Protein AF-A0A950JRF0-F1 (afdb_monomer_lite)

Sequence (140 aa):
MRRLCWAILMAATTWVGAAMSENDEFKQAINYVFSGNTEGRTPQLLSSILDENNCIISVETPGNSWVYYLKEIKPNSVVIDEHNRKISFEGDNTIVEHTFEGLPKVEKDNKNSITIRGDIERTKDALKLIFTKYCLPTSG

Foldseek 3Di:
DDDDDDDPPDPPPDPDDDPDDPVLLLQQLQLCLAPVGSVQDDLAKHKDQPDQQQRWIWMDGVFWIFIARLLQWDLVQWDQDPPQQKTFTDGPQRFTQTDGVPDPDRDGDNPRMHGNPHDPVSNVVSSCCCCVPGNPHDDD

Radius of gyration: 18.24 Å; chains: 1; bounding box: 48×66×36 Å

Secondary structure (DSSP, 8-state):
--------------S--S---HHHHHHHHHHHHHHSSTT-EETTEEEEEEETTTTEEEEEETTEEEEEEGGGB-GGG-EEETTTTEEE--BTT-EEEE--TT----EEEE--EEE--S-HHHHHHHHHHIIIIIS-----

Structure (mmCIF, N/CA/C/O backbone):
data_AF-A0A950JRF0-F1
#
_entry.id   AF-A0A950JRF0-F1
#
loop_
_atom_site.group_PDB
_atom_site.id
_atom_site.type_symbol
_atom_site.label_atom_id
_atom_site.label_alt_id
_atom_site.label_comp_id
_atom_site.label_asym_id
_atom_site.label_entity_id
_atom_site.label_seq_id
_atom_site.pdbx_PDB_ins_code
_atom_site.Cartn_x
_atom_site.Cartn_y
_atom_site.Cartn_z
_atom_site.occupancy
_atom_site.B_iso_or_equiv
_atom_site.auth_seq_id
_atom_site.auth_comp_id
_atom_site.auth_asym_id
_atom_site.auth_atom_id
_atom_site.pdbx_PDB_model_num
ATOM 1 N N . MET A 1 1 ? 32.300 47.159 -2.172 1.00 41.56 1 MET A N 1
ATOM 2 C CA . MET A 1 1 ? 32.204 45.920 -2.976 1.00 41.56 1 MET A CA 1
ATOM 3 C C . MET A 1 1 ? 31.303 44.942 -2.231 1.00 41.56 1 MET A C 1
ATOM 5 O O . MET A 1 1 ? 31.567 44.659 -1.070 1.00 41.56 1 MET A O 1
ATOM 9 N N . ARG A 1 2 ? 30.162 44.582 -2.833 1.00 39.69 2 ARG A N 1
ATOM 10 C CA . ARG A 1 2 ? 29.032 43.871 -2.205 1.00 39.69 2 ARG A CA 1
ATOM 11 C C . ARG A 1 2 ? 29.325 42.369 -2.080 1.00 39.69 2 ARG A C 1
ATOM 13 O O . ARG A 1 2 ? 29.715 41.751 -3.063 1.00 39.69 2 ARG A O 1
ATOM 20 N N . ARG A 1 3 ? 29.116 41.800 -0.888 1.00 40.94 3 ARG A N 1
ATOM 21 C CA . ARG A 1 3 ? 29.143 40.350 -0.636 1.00 40.94 3 ARG A CA 1
ATOM 22 C C . ARG A 1 3 ? 27.810 39.745 -1.093 1.00 40.94 3 ARG A C 1
ATOM 24 O O . ARG A 1 3 ? 26.766 40.166 -0.606 1.00 40.94 3 ARG A O 1
ATOM 31 N N . LEU A 1 4 ? 27.845 38.794 -2.026 1.00 44.84 4 LEU A N 1
ATOM 32 C CA . LEU A 1 4 ? 26.691 37.962 -2.378 1.00 44.84 4 LEU A CA 1
ATOM 33 C C . LEU A 1 4 ? 26.622 36.796 -1.379 1.00 44.84 4 LEU A C 1
ATOM 35 O O . LEU A 1 4 ? 27.469 35.908 -1.413 1.00 44.84 4 LEU A O 1
ATOM 39 N N . CYS A 1 5 ? 25.626 36.800 -0.494 1.00 38.41 5 CYS A N 1
ATOM 40 C CA . CYS A 1 5 ? 25.212 35.594 0.220 1.00 38.41 5 CYS A CA 1
ATOM 41 C C . CYS A 1 5 ? 24.284 34.800 -0.702 1.00 38.41 5 CYS A C 1
ATOM 43 O O . CYS A 1 5 ? 23.172 35.239 -0.989 1.00 38.41 5 CYS A O 1
ATOM 45 N N . TRP A 1 6 ? 24.734 33.639 -1.171 1.00 41.06 6 TRP A N 1
ATOM 46 C CA . TRP A 1 6 ? 23.847 32.630 -1.742 1.00 41.06 6 TRP A CA 1
ATOM 47 C C . TRP A 1 6 ? 23.122 31.923 -0.599 1.00 41.06 6 TRP A C 1
ATOM 49 O O . TRP A 1 6 ? 23.695 31.079 0.083 1.00 41.06 6 TRP A O 1
ATOM 59 N N . ALA A 1 7 ? 21.861 32.284 -0.376 1.00 46.28 7 ALA A N 1
ATOM 60 C CA . ALA A 1 7 ? 20.946 31.451 0.386 1.00 46.28 7 ALA A CA 1
ATOM 61 C C . ALA A 1 7 ? 20.322 30.447 -0.589 1.00 46.28 7 ALA A C 1
ATOM 63 O O . ALA A 1 7 ? 19.468 30.804 -1.399 1.00 46.28 7 ALA A O 1
ATOM 64 N N . ILE A 1 8 ? 20.784 29.198 -0.542 1.00 54.62 8 ILE A N 1
ATOM 65 C CA . ILE A 1 8 ? 20.101 28.081 -1.193 1.00 54.62 8 ILE A CA 1
ATOM 66 C C . ILE A 1 8 ? 18.860 27.805 -0.345 1.00 54.62 8 ILE A C 1
ATOM 68 O O . ILE A 1 8 ? 18.946 27.226 0.737 1.00 54.62 8 ILE A O 1
ATOM 72 N N . LEU A 1 9 ? 17.708 28.283 -0.812 1.00 46.25 9 LEU A N 1
ATOM 73 C CA . LEU A 1 9 ? 16.411 27.878 -0.289 1.00 46.25 9 LEU A CA 1
ATOM 74 C C . LEU A 1 9 ? 16.243 26.385 -0.579 1.00 46.25 9 LEU A C 1
ATOM 76 O O . LEU A 1 9 ? 15.994 25.982 -1.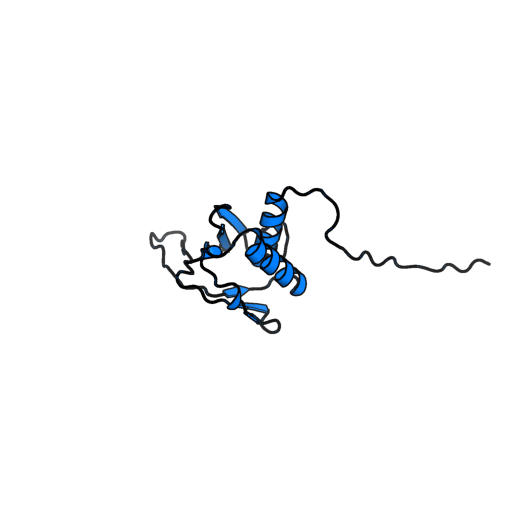714 1.00 46.25 9 LEU A O 1
ATOM 80 N N . MET A 1 10 ? 16.412 25.563 0.455 1.00 53.94 10 MET A N 1
ATOM 81 C CA . MET A 1 10 ? 15.954 24.181 0.438 1.00 53.94 10 MET A CA 1
ATOM 82 C C . MET A 1 10 ? 14.432 24.204 0.300 1.00 53.94 10 MET A C 1
ATOM 84 O O . MET A 1 10 ? 13.721 24.560 1.240 1.00 53.94 10 MET A O 1
ATOM 88 N N . ALA A 1 11 ? 13.930 23.849 -0.879 1.00 48.41 11 ALA A N 1
ATOM 89 C CA . ALA A 1 11 ? 12.521 23.551 -1.063 1.00 48.41 11 ALA A CA 1
ATOM 90 C C . ALA A 1 11 ? 12.226 22.219 -0.361 1.00 48.41 11 ALA A C 1
ATOM 92 O O . ALA A 1 11 ? 12.329 21.147 -0.955 1.00 48.41 11 ALA A O 1
ATOM 93 N N . ALA A 1 12 ? 11.888 22.287 0.927 1.00 45.50 12 ALA A N 1
ATOM 94 C CA . ALA A 1 12 ? 11.201 21.197 1.596 1.00 45.50 12 ALA A CA 1
ATOM 95 C C . ALA A 1 12 ? 9.868 21.003 0.866 1.00 45.50 12 ALA A C 1
ATOM 97 O O . ALA A 1 12 ? 8.988 21.860 0.926 1.00 45.50 12 ALA A O 1
ATOM 98 N N . THR A 1 13 ? 9.743 19.913 0.114 1.00 53.44 13 THR A N 1
ATOM 99 C CA . THR A 1 13 ? 8.485 19.536 -0.531 1.00 53.44 13 THR A CA 1
ATOM 100 C C . THR A 1 13 ? 7.554 18.996 0.552 1.00 53.44 13 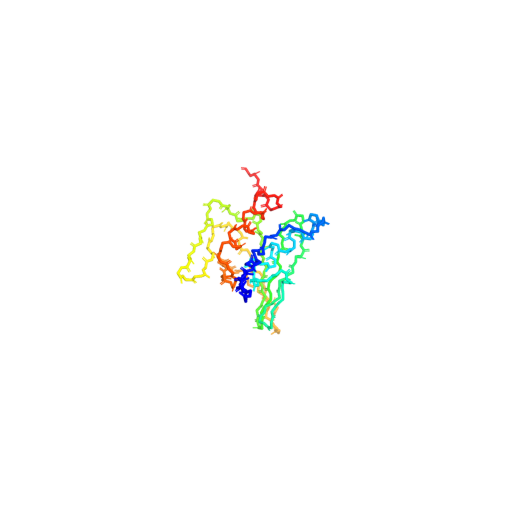THR A C 1
ATOM 102 O O . THR A 1 13 ? 7.434 17.788 0.747 1.00 53.44 13 THR A O 1
ATOM 105 N N . THR A 1 14 ? 6.961 19.900 1.326 1.00 47.69 14 THR A N 1
ATOM 106 C CA . THR A 1 14 ? 5.833 19.591 2.196 1.00 47.69 14 THR A CA 1
ATOM 107 C C . THR A 1 14 ? 4.596 19.459 1.313 1.00 47.69 14 THR A C 1
ATOM 109 O O . THR A 1 14 ? 4.316 20.321 0.480 1.00 47.69 14 THR A O 1
ATOM 112 N N . TRP A 1 15 ? 3.864 18.355 1.460 1.00 54.06 15 TRP A N 1
ATOM 113 C CA . TRP A 1 15 ? 2.533 18.176 0.881 1.00 54.06 15 TRP A CA 1
ATOM 114 C C . TRP A 1 15 ? 1.563 19.188 1.498 1.00 54.06 15 TRP A C 1
ATOM 116 O O . TRP A 1 15 ? 0.812 18.864 2.407 1.00 54.06 15 TRP A O 1
ATOM 126 N N . VAL A 1 16 ? 1.592 20.439 1.052 1.00 56.75 16 VAL A N 1
ATOM 127 C CA . VAL A 1 16 ? 0.541 21.411 1.360 1.00 56.75 16 VAL A CA 1
ATOM 128 C C . VAL A 1 16 ? 0.405 22.334 0.156 1.00 56.75 16 VAL A C 1
ATOM 130 O O . VAL A 1 16 ? 1.230 23.225 -0.031 1.00 56.75 16 VAL A O 1
ATOM 133 N N . GLY A 1 17 ? -0.610 22.126 -0.689 1.00 42.28 17 GLY A N 1
ATOM 134 C CA . GLY A 1 17 ? -0.800 23.052 -1.809 1.00 42.28 17 GLY A CA 1
ATOM 135 C C . GLY A 1 17 ? -1.784 22.706 -2.920 1.00 42.28 17 GLY A C 1
ATOM 136 O O . GLY A 1 17 ? -1.541 23.107 -4.049 1.00 42.28 17 GLY A O 1
ATOM 137 N N . ALA A 1 18 ? -2.884 22.016 -2.635 1.00 41.97 18 ALA A N 1
ATOM 138 C CA . ALA A 1 18 ? -4.152 22.179 -3.347 1.00 41.97 18 ALA A CA 1
ATOM 139 C C . ALA A 1 18 ? -5.243 21.620 -2.431 1.00 41.97 18 ALA A C 1
ATOM 141 O O . ALA A 1 18 ? -4.984 20.653 -1.716 1.00 41.97 18 ALA A O 1
ATOM 142 N N . ALA A 1 19 ? -6.436 22.216 -2.417 1.00 43.03 19 ALA A N 1
ATOM 143 C CA . ALA A 1 19 ? -7.610 21.558 -1.851 1.00 43.03 19 ALA A CA 1
ATOM 144 C C . ALA A 1 19 ? -7.887 20.321 -2.716 1.00 43.03 19 ALA A C 1
ATOM 146 O O . ALA A 1 19 ? -8.586 20.397 -3.723 1.00 43.03 19 ALA A O 1
ATOM 147 N N . MET A 1 20 ? -7.206 19.225 -2.398 1.00 54.34 20 MET A N 1
ATOM 148 C CA . MET A 1 20 ? -7.367 17.954 -3.079 1.00 54.34 20 MET A CA 1
ATOM 149 C C . MET A 1 20 ? -8.704 17.388 -2.627 1.00 54.34 20 MET A C 1
ATOM 151 O O . MET A 1 20 ? -9.040 17.467 -1.442 1.00 54.34 20 MET A O 1
ATOM 155 N N . SER A 1 21 ? -9.481 16.854 -3.566 1.00 62.78 21 SER A N 1
ATOM 156 C CA . SER A 1 21 ? -10.629 16.037 -3.187 1.00 62.78 21 SER A CA 1
ATOM 157 C C . SER A 1 21 ? -10.134 14.917 -2.267 1.00 62.78 21 SER A C 1
ATOM 159 O O . SER A 1 21 ? -9.029 14.412 -2.463 1.00 62.78 21 SER A O 1
ATOM 161 N N . GLU A 1 22 ? -10.919 14.504 -1.271 1.00 61.16 22 GLU A N 1
ATOM 162 C CA . GLU A 1 22 ? -10.540 13.372 -0.408 1.00 61.16 22 GLU A CA 1
ATOM 163 C C . GLU A 1 22 ? -10.220 12.113 -1.235 1.00 61.16 22 GLU A C 1
ATOM 165 O O . GLU A 1 22 ? -9.279 11.384 -0.925 1.00 61.16 22 GLU A O 1
ATOM 170 N N . ASN A 1 23 ? -10.914 11.932 -2.363 1.00 64.62 23 ASN A N 1
ATOM 171 C CA . ASN A 1 23 ? -10.638 10.866 -3.329 1.00 64.62 23 ASN A CA 1
ATOM 172 C C . ASN A 1 23 ? -9.237 11.001 -3.971 1.00 64.62 23 ASN A C 1
ATOM 174 O O . ASN A 1 23 ? -8.514 10.019 -4.150 1.00 64.62 23 ASN A O 1
ATOM 178 N N . ASP A 1 24 ? -8.787 12.227 -4.251 1.00 83.31 24 ASP A N 1
ATOM 179 C CA . ASP A 1 24 ? -7.450 12.459 -4.809 1.00 83.31 24 ASP A CA 1
ATOM 180 C C . ASP A 1 24 ? -6.349 12.126 -3.793 1.00 83.31 24 ASP A C 1
ATOM 182 O O . ASP A 1 24 ? -5.296 11.612 -4.170 1.00 83.31 24 ASP A O 1
ATOM 186 N N . GLU A 1 25 ? -6.587 12.385 -2.505 1.00 90.06 25 GLU A N 1
ATOM 187 C CA . GLU A 1 25 ? -5.647 12.073 -1.424 1.00 90.06 25 GLU A CA 1
ATOM 188 C C . GLU A 1 25 ? -5.530 10.554 -1.209 1.00 90.06 25 GLU A C 1
ATOM 190 O O . GLU A 1 25 ? -4.419 10.016 -1.154 1.00 90.06 25 GLU A O 1
ATOM 195 N N . PHE A 1 26 ? -6.665 9.844 -1.166 1.00 90.25 26 PHE A N 1
ATOM 196 C CA . PHE A 1 26 ? -6.693 8.383 -1.069 1.00 90.25 26 PHE A CA 1
ATOM 197 C C . PHE A 1 26 ? -5.961 7.726 -2.240 1.00 90.25 26 PHE A C 1
ATOM 199 O O . PHE A 1 26 ? -5.064 6.900 -2.045 1.00 90.25 26 PHE A O 1
ATOM 206 N N . LYS A 1 27 ? -6.287 8.144 -3.467 1.00 91.75 27 LYS A N 1
ATOM 207 C CA . LYS A 1 27 ? -5.664 7.621 -4.682 1.00 91.75 27 LYS A CA 1
ATOM 208 C C . LYS A 1 27 ? -4.157 7.828 -4.692 1.00 91.75 27 LYS A C 1
ATOM 210 O O . LYS A 1 27 ? -3.420 6.906 -5.036 1.00 91.75 27 LYS A O 1
ATOM 215 N N . GLN A 1 28 ? -3.681 9.000 -4.278 1.00 92.06 28 GLN A N 1
ATOM 216 C CA . GLN A 1 28 ? -2.247 9.264 -4.182 1.00 92.06 28 GLN A CA 1
ATOM 217 C C . GLN A 1 28 ? -1.557 8.394 -3.137 1.00 92.06 28 GLN A C 1
ATOM 219 O O . GLN A 1 28 ? -0.469 7.893 -3.413 1.00 92.06 28 GLN A O 1
ATOM 224 N N . ALA A 1 29 ? -2.176 8.187 -1.973 1.00 93.44 29 ALA A N 1
ATOM 225 C CA . ALA A 1 29 ? -1.618 7.338 -0.928 1.00 93.44 29 ALA A CA 1
ATOM 226 C C . ALA A 1 29 ? -1.484 5.883 -1.401 1.00 93.44 29 ALA A C 1
ATOM 228 O O . ALA A 1 29 ? -0.412 5.291 -1.277 1.00 93.44 29 ALA A O 1
ATOM 229 N N . ILE A 1 30 ? -2.540 5.336 -2.013 1.00 93.06 30 ILE A N 1
ATOM 230 C CA . ILE A 1 30 ? -2.538 3.984 -2.587 1.00 93.06 30 ILE A CA 1
ATOM 231 C C . ILE A 1 30 ? -1.450 3.856 -3.646 1.00 93.06 30 ILE A C 1
ATOM 233 O O . ILE A 1 30 ? -0.586 2.982 -3.555 1.00 93.06 30 ILE A O 1
ATOM 237 N N . ASN A 1 31 ? -1.457 4.764 -4.618 1.00 92.81 31 ASN A N 1
ATOM 238 C CA . ASN A 1 31 ? -0.467 4.791 -5.680 1.00 92.81 31 ASN A CA 1
ATOM 239 C C . ASN A 1 31 ? 0.953 4.812 -5.109 1.00 92.81 31 ASN A C 1
ATOM 241 O O . ASN A 1 31 ? 1.783 3.992 -5.496 1.00 92.81 31 ASN A O 1
ATOM 245 N N . TYR A 1 32 ? 1.210 5.669 -4.121 1.00 93.19 32 TYR A N 1
ATOM 246 C CA . TYR A 1 32 ? 2.531 5.803 -3.527 1.00 93.19 32 TYR A CA 1
ATOM 247 C C . TYR A 1 32 ? 3.000 4.521 -2.828 1.00 93.19 32 TYR A C 1
ATOM 249 O O . TYR A 1 32 ? 4.151 4.123 -3.012 1.00 93.19 32 TYR A O 1
ATOM 257 N N . VAL A 1 33 ? 2.122 3.835 -2.085 1.00 93.25 33 VAL A N 1
ATOM 258 C CA . VAL A 1 33 ? 2.453 2.562 -1.416 1.00 93.25 33 VAL A CA 1
ATOM 259 C C . VAL A 1 33 ? 2.888 1.492 -2.421 1.00 93.25 33 VAL A C 1
ATOM 261 O O . VAL A 1 33 ? 3.864 0.780 -2.176 1.00 93.25 33 VAL A O 1
ATOM 264 N N . PHE A 1 34 ? 2.207 1.382 -3.565 1.00 90.31 34 PHE A N 1
ATOM 265 C CA . PHE A 1 34 ? 2.483 0.322 -4.539 1.00 90.31 34 PHE A CA 1
ATOM 266 C C . PHE A 1 34 ? 3.579 0.678 -5.550 1.00 90.31 34 PHE A C 1
ATOM 268 O O . PHE A 1 34 ? 4.421 -0.168 -5.872 1.00 90.31 34 PHE A O 1
ATOM 275 N N . SER A 1 35 ? 3.595 1.911 -6.057 1.00 89.75 35 SER A N 1
ATOM 276 C CA . SER A 1 35 ? 4.483 2.340 -7.143 1.00 89.75 35 SER A CA 1
ATOM 277 C C . SER A 1 35 ? 5.677 3.174 -6.669 1.00 89.75 35 SER A C 1
ATOM 279 O O . SER A 1 35 ? 6.675 3.266 -7.384 1.00 89.75 35 SER A O 1
ATOM 281 N N . GLY A 1 36 ? 5.608 3.764 -5.471 1.00 89.56 36 GLY A N 1
ATOM 282 C CA . GLY A 1 36 ? 6.565 4.766 -4.998 1.00 89.56 36 GLY A CA 1
ATOM 283 C C . GLY A 1 36 ? 6.363 6.162 -5.598 1.00 89.56 36 GLY A C 1
ATOM 284 O O . GLY A 1 36 ? 7.213 7.029 -5.405 1.00 89.56 36 GLY A O 1
ATOM 285 N N . ASN A 1 37 ? 5.273 6.387 -6.339 1.00 88.75 37 ASN A N 1
ATOM 286 C CA . ASN A 1 37 ? 4.902 7.677 -6.914 1.00 88.75 37 ASN A CA 1
ATOM 287 C C . ASN A 1 37 ? 3.390 7.922 -6.795 1.00 88.75 37 ASN A C 1
ATOM 289 O O . ASN A 1 37 ? 2.602 6.999 -6.633 1.00 88.75 37 ASN A O 1
ATOM 293 N N . THR A 1 38 ? 2.967 9.178 -6.890 1.00 85.94 38 THR A N 1
ATOM 294 C CA . THR A 1 38 ? 1.552 9.556 -6.747 1.00 85.94 38 THR A CA 1
ATOM 295 C C . THR A 1 38 ? 0.704 9.235 -7.983 1.00 85.94 38 THR A C 1
ATOM 297 O O . THR A 1 38 ? -0.522 9.188 -7.891 1.00 85.94 38 THR A O 1
ATOM 300 N N . GLU A 1 39 ? 1.331 8.974 -9.132 1.00 82.38 39 GLU A N 1
ATOM 301 C CA . GLU A 1 39 ? 0.653 8.668 -10.400 1.00 82.38 39 GLU A CA 1
ATOM 302 C C . GLU A 1 39 ? 0.118 7.229 -10.460 1.00 82.38 39 GLU A C 1
ATOM 304 O O . GLU A 1 39 ? -0.807 6.948 -11.219 1.00 82.38 39 GLU A O 1
ATOM 309 N N . GLY A 1 40 ? 0.682 6.314 -9.662 1.00 77.19 40 GLY A N 1
ATOM 310 C CA . GLY A 1 40 ? 0.268 4.905 -9.612 1.00 77.19 40 GLY A CA 1
ATOM 311 C C . GLY A 1 40 ? 0.752 4.076 -10.793 1.00 77.19 40 GLY A C 1
ATOM 312 O O . GLY A 1 40 ? 0.344 2.931 -10.966 1.00 77.19 40 GLY A O 1
ATOM 313 N N . ARG A 1 41 ? 1.629 4.640 -11.626 1.00 81.00 41 ARG A N 1
ATOM 314 C CA . ARG A 1 41 ? 2.157 3.970 -12.810 1.00 81.00 41 ARG A CA 1
ATOM 315 C C . ARG A 1 41 ? 3.666 4.111 -12.887 1.00 81.00 41 ARG A C 1
ATOM 317 O O . ARG A 1 41 ? 4.241 5.171 -12.668 1.00 81.00 41 ARG A O 1
ATOM 324 N N . THR A 1 42 ? 4.306 3.010 -13.238 1.00 79.94 42 THR A N 1
ATOM 325 C CA . THR A 1 42 ? 5.702 2.924 -13.662 1.00 79.94 42 THR A CA 1
ATOM 326 C C . THR A 1 42 ? 5.764 2.023 -14.898 1.00 79.94 42 THR A C 1
ATOM 328 O O . THR A 1 42 ? 4.806 1.297 -15.170 1.00 79.94 42 THR A O 1
ATOM 331 N N . PRO A 1 43 ? 6.880 1.990 -15.644 1.00 78.56 43 PRO A N 1
ATOM 332 C CA . PRO A 1 43 ? 7.043 1.032 -16.740 1.00 78.56 43 PRO A CA 1
ATOM 333 C C . PRO A 1 43 ? 6.885 -0.437 -16.319 1.00 78.56 43 PRO A C 1
ATOM 335 O O . PRO A 1 43 ? 6.635 -1.289 -17.162 1.00 78.56 43 PRO A O 1
ATOM 338 N N . GLN A 1 44 ? 7.053 -0.735 -15.028 1.00 80.94 44 GLN A N 1
ATOM 339 C CA . GLN A 1 44 ? 7.060 -2.094 -14.493 1.00 80.94 44 GLN A CA 1
ATOM 340 C C . GLN A 1 44 ? 5.824 -2.415 -13.650 1.00 80.94 44 GLN A C 1
ATOM 342 O O . GLN A 1 44 ? 5.679 -3.559 -13.240 1.00 80.94 44 GLN A O 1
ATOM 347 N N . LEU A 1 45 ? 4.974 -1.429 -13.345 1.00 87.94 45 LEU A N 1
ATOM 348 C CA . LEU A 1 45 ? 3.853 -1.604 -12.428 1.00 87.94 45 LEU A CA 1
ATOM 349 C C . LEU A 1 45 ? 2.736 -0.596 -12.689 1.00 87.94 45 LEU A C 1
ATOM 351 O O . LEU A 1 45 ? 3.010 0.597 -12.826 1.00 87.94 45 LEU A O 1
ATOM 355 N N . LEU A 1 46 ? 1.494 -1.063 -12.663 1.00 87.12 46 LEU A N 1
ATOM 356 C CA . LEU A 1 46 ? 0.287 -0.243 -12.667 1.00 87.12 46 LEU A CA 1
ATOM 357 C C . LEU A 1 46 ? -0.560 -0.592 -11.442 1.00 87.12 46 LEU A C 1
ATOM 359 O O . LEU A 1 46 ? -0.901 -1.751 -11.257 1.00 87.12 46 LEU A O 1
ATOM 363 N N . SER A 1 47 ? -0.908 0.389 -10.616 1.00 87.88 47 SER A N 1
ATOM 364 C CA . SER A 1 47 ? -1.895 0.233 -9.546 1.00 87.88 47 SER A CA 1
ATOM 365 C C . SER A 1 47 ? -3.206 0.908 -9.928 1.00 87.88 47 SER A C 1
ATOM 367 O O . SER A 1 47 ? -3.216 1.969 -10.552 1.00 87.88 47 SER A O 1
ATOM 369 N N . SER A 1 48 ? -4.332 0.312 -9.558 1.00 88.44 48 SER A N 1
ATOM 370 C CA . SER A 1 48 ? -5.665 0.845 -9.832 1.00 88.44 48 SER A CA 1
ATOM 371 C C . SER A 1 48 ? -6.621 0.484 -8.706 1.00 88.44 48 SER A C 1
ATOM 373 O O . SER A 1 48 ? -6.654 -0.655 -8.254 1.00 88.44 48 SER A O 1
ATOM 375 N N . ILE A 1 49 ? -7.413 1.450 -8.251 1.00 89.31 49 ILE A N 1
ATOM 376 C CA . ILE A 1 49 ? -8.482 1.199 -7.283 1.00 89.31 49 ILE A CA 1
ATOM 377 C C . ILE A 1 49 ? -9.650 0.570 -8.050 1.00 89.31 49 ILE A C 1
ATOM 379 O O . ILE A 1 49 ? -10.196 1.203 -8.951 1.00 89.31 49 ILE A O 1
ATOM 383 N N . LEU A 1 50 ? -10.002 -0.672 -7.715 1.00 87.25 50 LEU A N 1
ATO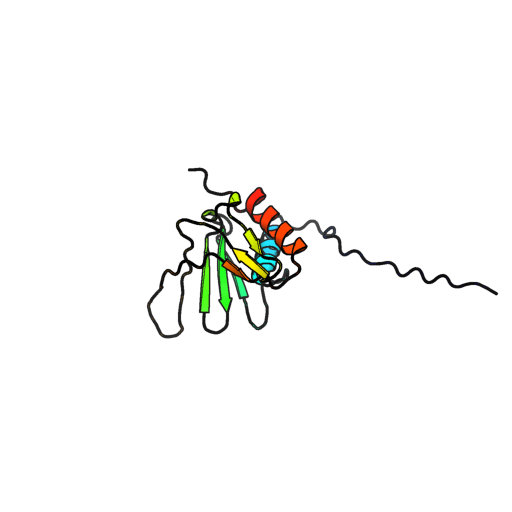M 384 C CA . LEU A 1 50 ? -11.156 -1.376 -8.282 1.00 87.25 50 LEU A CA 1
ATOM 385 C C . LEU A 1 50 ? -12.448 -1.001 -7.550 1.00 87.25 50 LEU A C 1
ATOM 387 O O . LEU A 1 50 ? -13.485 -0.824 -8.181 1.00 87.25 50 LEU A O 1
ATOM 391 N N . ASP A 1 51 ? -12.370 -0.864 -6.225 1.00 87.12 51 ASP A N 1
ATOM 392 C CA . ASP A 1 51 ? -13.480 -0.437 -5.374 1.00 87.12 51 ASP A CA 1
ATOM 393 C C . ASP A 1 51 ? -12.939 0.388 -4.201 1.00 87.12 51 ASP A C 1
ATOM 395 O O . ASP A 1 51 ? -12.241 -0.128 -3.327 1.00 87.12 51 ASP A O 1
ATOM 399 N N . GLU A 1 52 ? -13.247 1.683 -4.196 1.00 87.44 52 GLU A N 1
ATOM 400 C CA . GLU A 1 52 ? -12.831 2.619 -3.150 1.00 87.44 52 GLU A CA 1
ATOM 401 C C . GLU A 1 52 ? -13.531 2.330 -1.815 1.00 87.44 52 GLU A C 1
ATOM 403 O O . GLU A 1 52 ? -12.884 2.312 -0.770 1.00 87.44 52 GLU A O 1
ATOM 408 N N . ASN A 1 53 ? -14.827 2.002 -1.844 1.00 86.25 53 ASN A N 1
ATOM 409 C CA . ASN A 1 53 ? -15.619 1.755 -0.637 1.00 86.25 53 ASN A CA 1
ATOM 410 C C . ASN A 1 53 ? -15.166 0.488 0.085 1.00 86.25 53 ASN A C 1
ATOM 412 O O . ASN A 1 53 ? -15.205 0.428 1.315 1.00 86.25 53 ASN A O 1
ATOM 416 N N . ASN A 1 54 ? -14.741 -0.526 -0.669 1.00 86.62 54 ASN A N 1
ATOM 417 C CA . ASN A 1 54 ? -14.237 -1.789 -0.133 1.00 86.62 54 ASN A CA 1
ATOM 418 C C . ASN A 1 54 ? -12.703 -1.853 -0.052 1.00 86.62 54 ASN A C 1
ATOM 420 O O . ASN A 1 54 ? -12.164 -2.844 0.436 1.00 86.62 54 ASN A O 1
ATOM 424 N N . CYS A 1 55 ? -11.999 -0.795 -0.467 1.00 89.50 55 CYS A N 1
ATOM 425 C CA . CYS A 1 55 ? -10.540 -0.734 -0.547 1.00 89.50 55 CYS A CA 1
ATOM 426 C C . CYS A 1 55 ? -9.904 -1.918 -1.287 1.00 89.50 55 CYS A C 1
ATOM 428 O O . CYS A 1 55 ? -8.969 -2.558 -0.791 1.00 89.50 55 CYS A O 1
ATOM 430 N N . ILE A 1 56 ? -10.429 -2.199 -2.477 1.00 88.19 56 ILE A N 1
ATOM 431 C CA . ILE A 1 56 ? -9.948 -3.259 -3.360 1.00 88.19 56 ILE A CA 1
ATOM 432 C C . ILE A 1 56 ? -9.032 -2.635 -4.406 1.00 88.19 56 ILE A C 1
ATOM 434 O O . ILE A 1 56 ? -9.469 -1.802 -5.204 1.00 88.19 56 ILE A O 1
ATOM 438 N N . ILE A 1 57 ? -7.760 -3.029 -4.404 1.00 88.94 57 ILE A N 1
ATOM 439 C CA . ILE A 1 57 ? -6.724 -2.460 -5.272 1.00 88.94 57 ILE A CA 1
ATOM 440 C C . ILE A 1 57 ? -6.179 -3.532 -6.209 1.00 88.94 57 ILE A C 1
ATOM 442 O O . ILE A 1 57 ? -5.701 -4.559 -5.745 1.00 88.94 57 ILE A O 1
ATOM 446 N N . SER A 1 58 ? -6.196 -3.277 -7.514 1.00 87.69 58 SER A N 1
ATOM 447 C CA . SER A 1 58 ? -5.441 -4.052 -8.500 1.00 87.69 58 SER A CA 1
ATOM 448 C C . SER A 1 58 ? -4.021 -3.511 -8.623 1.00 87.69 58 SER A C 1
ATOM 450 O O . SER A 1 58 ? -3.803 -2.297 -8.630 1.00 87.69 58 SER A O 1
ATOM 452 N N . VAL A 1 59 ? -3.054 -4.407 -8.748 1.00 86.50 59 VAL A N 1
ATOM 453 C CA . VAL A 1 59 ? -1.654 -4.116 -9.027 1.00 86.50 59 VAL A CA 1
ATOM 454 C C . VAL A 1 59 ? -1.193 -5.062 -10.118 1.00 86.50 59 VAL A C 1
ATOM 456 O O . VAL A 1 59 ? -1.186 -6.272 -9.940 1.00 86.50 59 VAL A O 1
ATOM 459 N N . GLU A 1 60 ? -0.742 -4.515 -11.231 1.00 86.31 60 GLU A N 1
ATOM 460 C CA . GLU A 1 60 ? -0.313 -5.269 -12.400 1.00 86.31 60 GLU A CA 1
ATOM 461 C C . GLU A 1 60 ? 1.174 -5.043 -12.644 1.00 86.31 60 GLU A C 1
ATOM 463 O O . GLU A 1 60 ? 1.679 -3.932 -12.502 1.00 86.31 60 GLU A O 1
ATOM 468 N N . THR A 1 61 ? 1.881 -6.094 -13.037 1.00 82.62 61 THR A N 1
ATOM 469 C CA . THR A 1 61 ? 3.253 -6.056 -13.564 1.00 82.62 61 THR A CA 1
ATOM 470 C C . THR A 1 61 ? 3.303 -6.871 -14.857 1.00 82.62 61 THR A C 1
ATOM 472 O O . THR A 1 61 ? 2.380 -7.645 -15.122 1.00 82.62 61 THR A O 1
ATOM 475 N N . PRO A 1 62 ? 4.373 -6.772 -15.664 1.00 80.31 62 PRO A N 1
ATOM 476 C CA . PRO A 1 62 ? 4.545 -7.657 -16.810 1.00 80.31 62 PRO A CA 1
ATOM 477 C C . PRO A 1 62 ? 4.438 -9.137 -16.399 1.00 80.31 62 PRO A C 1
ATOM 479 O O . PRO A 1 62 ? 5.291 -9.659 -15.681 1.00 80.31 62 PRO A O 1
ATOM 482 N N . GLY A 1 63 ? 3.366 -9.799 -16.838 1.00 74.44 63 GLY A N 1
ATOM 483 C CA . GLY A 1 63 ? 3.113 -11.224 -16.610 1.00 74.44 63 GLY A CA 1
ATOM 484 C C . GLY A 1 63 ? 2.408 -11.596 -15.301 1.00 74.44 63 GLY A C 1
ATOM 485 O O . GLY A 1 63 ? 2.172 -12.782 -15.096 1.00 74.44 63 GLY A O 1
ATOM 486 N N . ASN A 1 64 ? 2.059 -10.642 -14.427 1.00 77.31 64 ASN A N 1
ATOM 487 C CA . ASN A 1 64 ? 1.323 -10.935 -13.190 1.00 77.31 64 ASN A CA 1
ATOM 488 C C . ASN A 1 64 ? 0.352 -9.810 -12.825 1.00 77.31 64 ASN A C 1
ATOM 490 O O . ASN A 1 64 ? 0.700 -8.635 -12.926 1.00 77.31 64 ASN A O 1
ATOM 494 N N . SER A 1 65 ? -0.813 -10.178 -12.301 1.00 77.94 65 SER A N 1
ATOM 495 C CA . SER A 1 65 ? -1.756 -9.261 -11.661 1.00 77.94 65 SER A CA 1
ATOM 496 C C . SER A 1 65 ? -2.009 -9.710 -10.226 1.00 77.94 65 SER A C 1
ATOM 498 O O . SER A 1 65 ? -1.933 -10.903 -9.931 1.00 77.94 65 SER A O 1
ATOM 500 N N . TRP A 1 66 ? -2.251 -8.747 -9.342 1.00 79.62 66 TRP A N 1
ATOM 501 C CA . TRP A 1 66 ? -2.604 -8.961 -7.950 1.00 79.62 66 TRP A CA 1
AT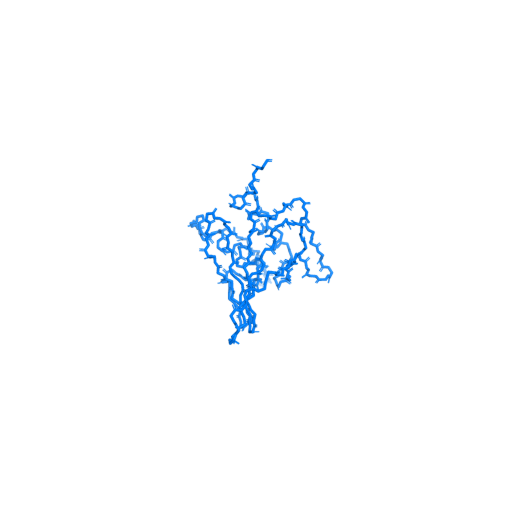OM 502 C C . TRP A 1 66 ? -3.777 -8.076 -7.565 1.00 79.62 66 TRP A C 1
ATOM 504 O O . TRP A 1 66 ? -3.782 -6.887 -7.863 1.00 79.62 66 TRP A O 1
ATOM 514 N N . VAL A 1 67 ? -4.716 -8.632 -6.810 1.00 83.56 67 VAL A N 1
ATOM 515 C CA . VAL A 1 67 ? -5.747 -7.862 -6.110 1.00 83.56 67 VAL A CA 1
ATOM 516 C C . VAL A 1 67 ? -5.356 -7.779 -4.633 1.00 83.56 67 VAL A C 1
ATOM 518 O O . VAL A 1 67 ? -4.749 -8.697 -4.095 1.00 83.56 67 VAL A O 1
ATOM 521 N N . TYR A 1 68 ? -5.619 -6.653 -3.982 1.00 83.06 68 TYR A N 1
ATOM 522 C CA . TYR A 1 68 ? -5.352 -6.427 -2.566 1.00 83.06 68 TYR A CA 1
ATOM 523 C C . TYR A 1 68 ? -6.632 -5.936 -1.894 1.00 83.06 68 TYR A C 1
ATOM 525 O O . TYR A 1 68 ? -7.167 -4.893 -2.266 1.00 83.06 68 TYR A O 1
ATOM 533 N N . TYR A 1 69 ? -7.093 -6.672 -0.883 1.00 85.75 69 TYR A N 1
ATOM 534 C CA . TYR A 1 69 ? -8.253 -6.332 -0.057 1.00 85.75 69 TYR A CA 1
ATOM 535 C C . TYR A 1 69 ? -7.763 -5.675 1.230 1.00 85.75 69 TYR A C 1
ATOM 537 O O . TYR A 1 69 ? -7.502 -6.346 2.227 1.00 85.75 69 TYR A O 1
ATOM 545 N N . LEU A 1 70 ? -7.571 -4.355 1.210 1.00 86.81 70 LEU A N 1
ATOM 546 C CA . LEU A 1 70 ? -6.859 -3.682 2.301 1.00 86.81 70 LEU A CA 1
ATOM 547 C C . LEU A 1 70 ? -7.621 -3.720 3.634 1.00 86.81 70 LEU A C 1
ATOM 549 O O . LEU A 1 70 ? -6.985 -3.703 4.680 1.00 86.81 70 LEU A O 1
ATOM 553 N N . LYS A 1 71 ? -8.955 -3.830 3.626 1.00 85.94 71 LYS A N 1
ATOM 554 C CA . LYS A 1 71 ? -9.755 -3.956 4.862 1.00 85.94 71 LYS A CA 1
ATOM 555 C C . LYS A 1 71 ? -9.535 -5.267 5.622 1.00 85.94 71 LYS A C 1
ATOM 557 O O . LYS A 1 71 ? -9.808 -5.315 6.817 1.00 85.94 71 LYS A O 1
ATOM 562 N N . GLU A 1 72 ? -9.027 -6.296 4.947 1.00 83.56 72 GLU A N 1
ATOM 563 C CA . GLU A 1 72 ? -8.703 -7.595 5.553 1.00 83.56 72 GLU A CA 1
ATOM 564 C C . GLU A 1 72 ? -7.320 -7.590 6.229 1.00 83.56 72 GLU A C 1
ATOM 566 O O . GLU A 1 72 ? -6.967 -8.526 6.949 1.00 83.56 72 GLU A O 1
ATOM 571 N N . ILE A 1 73 ? -6.518 -6.543 5.997 1.00 82.81 73 ILE A N 1
ATOM 572 C CA . ILE A 1 73 ? -5.209 -6.372 6.623 1.00 82.81 73 ILE A CA 1
ATOM 573 C C . ILE A 1 73 ? -5.407 -5.838 8.037 1.00 82.81 73 ILE A C 1
ATOM 575 O O . ILE A 1 73 ? -6.017 -4.788 8.234 1.00 82.81 73 ILE A O 1
ATOM 579 N N . LYS A 1 74 ? -4.825 -6.518 9.029 1.00 83.19 74 LYS A N 1
ATOM 580 C CA . LYS A 1 74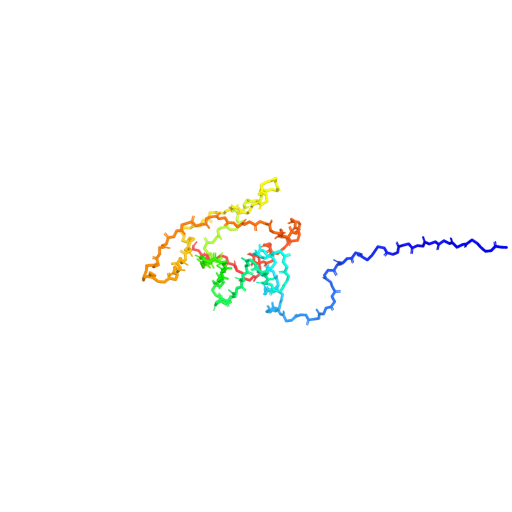 ? -4.828 -6.044 10.419 1.00 83.19 74 LYS A CA 1
ATOM 581 C C . LYS A 1 74 ? -3.806 -4.906 10.550 1.00 83.19 74 LYS A C 1
ATOM 583 O O . LYS A 1 74 ? -2.609 -5.188 10.461 1.00 83.19 74 LYS A O 1
ATOM 588 N N . PRO A 1 75 ? -4.195 -3.636 10.787 1.00 83.31 75 PRO A N 1
ATOM 589 C CA . PRO A 1 75 ? -3.240 -2.522 10.737 1.00 83.31 75 PRO A CA 1
ATOM 590 C C . PRO A 1 75 ? -2.108 -2.629 11.769 1.00 83.31 75 PRO A C 1
ATOM 592 O O . PRO A 1 75 ? -0.988 -2.198 11.516 1.00 83.31 75 PRO A O 1
ATOM 595 N N . ASN A 1 76 ? -2.377 -3.251 12.920 1.00 84.50 76 ASN A N 1
ATOM 596 C CA . ASN A 1 76 ? -1.390 -3.515 13.972 1.00 84.50 76 ASN A CA 1
ATOM 597 C C . ASN A 1 76 ? -0.379 -4.625 13.623 1.00 84.50 76 ASN A C 1
ATOM 599 O O . ASN A 1 76 ? 0.618 -4.762 14.324 1.00 84.50 76 ASN A O 1
ATOM 603 N N . SER A 1 77 ? -0.628 -5.403 12.569 1.00 84.81 77 SER A N 1
ATOM 604 C CA . SER A 1 77 ? 0.277 -6.447 12.073 1.00 84.81 77 SER A CA 1
ATOM 605 C C . SER A 1 77 ? 1.230 -5.955 10.981 1.00 84.81 77 SER A C 1
ATOM 607 O O . SER A 1 77 ? 2.099 -6.703 10.537 1.00 84.81 77 SER A O 1
ATOM 609 N N . VAL A 1 78 ? 1.063 -4.712 10.513 1.00 87.94 78 VAL A N 1
ATOM 610 C CA . VAL A 1 78 ? 1.895 -4.145 9.452 1.00 87.94 78 VAL A CA 1
ATOM 611 C C . VAL A 1 78 ? 3.306 -3.908 9.988 1.00 87.94 78 VAL A C 1
ATOM 613 O O . VAL A 1 78 ? 3.527 -3.076 10.866 1.00 87.94 78 VAL A O 1
ATOM 616 N N . VAL A 1 79 ? 4.276 -4.620 9.422 1.00 89.75 79 VAL A N 1
ATOM 617 C CA . VAL A 1 79 ? 5.703 -4.503 9.730 1.00 89.75 79 VAL A CA 1
ATOM 618 C C . VAL A 1 79 ? 6.432 -3.955 8.511 1.00 89.75 79 VAL A C 1
ATOM 620 O O . VAL A 1 79 ? 6.321 -4.494 7.409 1.00 89.75 79 VAL A O 1
ATOM 623 N N . ILE A 1 80 ? 7.207 -2.892 8.712 1.00 90.81 80 ILE A N 1
ATOM 624 C CA . ILE A 1 80 ? 8.067 -2.309 7.680 1.00 90.81 80 ILE A CA 1
ATOM 625 C C . ILE A 1 80 ? 9.505 -2.726 7.961 1.00 90.81 80 ILE A C 1
ATOM 627 O O . ILE A 1 80 ? 10.102 -2.319 8.954 1.00 90.81 80 ILE A O 1
ATOM 631 N N . ASP A 1 81 ? 10.052 -3.530 7.061 1.00 91.75 81 ASP A N 1
ATOM 632 C CA . ASP A 1 81 ? 11.466 -3.859 7.016 1.00 91.75 81 ASP A CA 1
ATOM 633 C C . ASP A 1 81 ? 12.170 -2.849 6.107 1.00 91.75 81 ASP A C 1
ATOM 635 O O . ASP A 1 81 ? 12.093 -2.919 4.876 1.00 91.75 81 ASP A O 1
ATOM 639 N N . GLU A 1 82 ? 12.822 -1.868 6.724 1.00 92.50 82 GLU A N 1
ATOM 640 C CA . GLU A 1 82 ? 13.530 -0.800 6.015 1.00 92.50 82 GLU A CA 1
ATOM 641 C C . GLU A 1 82 ? 14.762 -1.316 5.267 1.00 92.50 82 GLU A C 1
ATOM 643 O O . GLU A 1 82 ? 15.063 -0.843 4.169 1.00 92.50 82 GLU A O 1
ATOM 648 N N . HIS A 1 83 ? 15.443 -2.318 5.829 1.00 90.50 83 HIS A N 1
ATOM 649 C CA . HIS A 1 83 ? 16.648 -2.902 5.248 1.00 90.50 83 HIS A CA 1
ATOM 650 C C . HIS A 1 83 ? 16.324 -3.678 3.972 1.00 90.50 83 HIS A C 1
ATOM 652 O O . HIS A 1 83 ? 16.980 -3.490 2.948 1.00 90.50 83 HIS A O 1
ATOM 658 N N . ASN A 1 84 ? 15.276 -4.502 4.012 1.00 90.81 84 ASN A N 1
ATOM 659 C CA . ASN A 1 84 ? 14.816 -5.288 2.866 1.00 90.81 84 ASN A CA 1
ATOM 660 C C . ASN A 1 84 ? 13.780 -4.551 2.004 1.00 90.81 84 ASN A C 1
ATOM 662 O O . ASN A 1 84 ? 13.280 -5.111 1.026 1.00 90.81 84 ASN A O 1
ATOM 666 N N . ARG A 1 85 ? 13.454 -3.299 2.354 1.00 91.19 85 ARG A N 1
ATOM 667 C CA . ARG A 1 85 ? 12.479 -2.439 1.667 1.00 91.19 85 ARG A CA 1
ATOM 668 C C . ARG A 1 85 ? 11.149 -3.153 1.422 1.00 91.19 85 ARG A C 1
ATOM 670 O O . ARG A 1 85 ? 10.641 -3.193 0.298 1.00 91.19 85 ARG A O 1
ATOM 677 N N . LYS A 1 86 ? 10.582 -3.734 2.478 1.00 91.75 86 LYS A N 1
ATOM 678 C CA . LYS A 1 86 ? 9.398 -4.594 2.400 1.00 91.75 86 LYS A CA 1
ATOM 679 C C . LYS A 1 86 ? 8.383 -4.231 3.477 1.00 91.75 86 LYS A C 1
ATOM 681 O O . LYS A 1 86 ? 8.729 -4.091 4.641 1.00 91.75 86 LYS A O 1
ATOM 686 N N . ILE A 1 87 ? 7.120 -4.135 3.085 1.00 89.56 87 ILE A N 1
ATOM 687 C CA . ILE A 1 87 ? 5.973 -4.097 3.991 1.00 89.56 87 ILE A CA 1
ATOM 688 C C . ILE A 1 87 ? 5.461 -5.529 4.085 1.00 89.56 87 ILE A C 1
ATOM 690 O O . ILE A 1 87 ? 5.210 -6.148 3.051 1.00 89.56 87 ILE A O 1
ATOM 694 N N . SER A 1 88 ? 5.316 -6.058 5.290 1.00 88.44 88 SER A N 1
ATOM 695 C CA . SER A 1 88 ? 4.693 -7.359 5.546 1.00 88.44 88 SER A CA 1
ATOM 696 C C . SER A 1 88 ? 3.503 -7.171 6.474 1.00 88.44 88 SER A C 1
ATOM 698 O O . SER A 1 88 ? 3.506 -6.246 7.282 1.00 88.44 88 SER A O 1
ATOM 700 N N . PHE A 1 89 ? 2.480 -8.004 6.347 1.00 85.31 89 PHE A N 1
ATOM 701 C CA . PHE A 1 89 ? 1.260 -7.865 7.138 1.00 85.31 89 PHE A CA 1
ATOM 702 C C . PHE A 1 89 ? 0.528 -9.197 7.294 1.00 85.31 89 PHE A C 1
ATOM 704 O O . PHE A 1 89 ? 0.668 -10.094 6.466 1.00 85.31 89 PHE A O 1
ATOM 711 N N . GLU A 1 90 ? -0.270 -9.314 8.351 1.00 76.62 90 GLU A N 1
ATOM 712 C CA . GLU A 1 90 ? -1.192 -10.426 8.565 1.00 76.62 90 GLU A CA 1
ATOM 713 C C . GLU A 1 90 ? -2.595 -10.066 8.054 1.00 76.62 90 GLU A C 1
ATOM 715 O O . GLU A 1 90 ? -3.072 -8.936 8.204 1.00 76.62 90 GLU A O 1
ATOM 720 N N . GLY A 1 91 ? -3.279 -11.052 7.479 1.00 65.75 91 GLY A N 1
ATOM 721 C CA . GLY A 1 91 ? -4.663 -10.936 7.032 1.00 65.75 91 GLY A CA 1
ATOM 722 C C . GLY A 1 91 ? -5.221 -12.310 6.686 1.00 65.75 91 GLY A C 1
ATOM 723 O O . GLY A 1 91 ? -4.533 -13.110 6.050 1.00 65.75 91 GLY A O 1
ATOM 724 N N . ASP A 1 92 ? -6.454 -12.578 7.113 1.00 55.53 92 ASP A N 1
ATOM 725 C CA . ASP A 1 92 ? -7.074 -13.906 6.999 1.00 55.53 92 ASP A CA 1
ATOM 726 C C . ASP A 1 92 ? -7.477 -14.229 5.541 1.00 55.53 92 ASP A C 1
ATOM 728 O O . ASP A 1 92 ? -7.556 -15.395 5.166 1.00 55.53 92 ASP A O 1
ATOM 732 N N . ASN A 1 93 ? -7.642 -13.199 4.695 1.00 51.41 93 ASN A N 1
ATOM 733 C CA . ASN A 1 93 ? -8.042 -13.292 3.285 1.00 51.41 93 ASN A CA 1
ATOM 734 C C . ASN A 1 93 ? -7.226 -12.351 2.383 1.00 51.41 93 ASN A C 1
ATOM 736 O O . ASN A 1 93 ? -7.783 -11.554 1.627 1.00 51.41 93 ASN A O 1
ATOM 740 N N . THR A 1 94 ? -5.894 -12.419 2.443 1.00 48.72 94 THR A N 1
ATOM 741 C CA . THR A 1 94 ? -5.044 -11.664 1.505 1.00 48.72 94 THR A CA 1
ATOM 742 C C . THR A 1 94 ? -5.126 -12.299 0.111 1.00 48.72 94 THR A C 1
ATOM 744 O O . THR A 1 94 ? -4.224 -13.010 -0.316 1.00 48.72 94 THR A O 1
ATOM 747 N N . ILE A 1 95 ? -6.254 -12.102 -0.572 1.00 50.09 95 ILE A N 1
ATOM 748 C CA . ILE A 1 95 ? -6.538 -12.669 -1.886 1.00 50.09 95 ILE A CA 1
ATOM 749 C C . ILE A 1 95 ? -5.780 -11.849 -2.910 1.00 50.09 95 ILE A C 1
ATOM 751 O O . ILE A 1 95 ? -6.237 -10.788 -3.321 1.00 50.09 95 ILE A O 1
ATOM 755 N N . VAL A 1 96 ? -4.661 -12.385 -3.362 1.00 53.22 96 VAL A N 1
ATOM 756 C CA . VAL A 1 96 ? -4.172 -12.078 -4.692 1.00 53.22 96 VAL A CA 1
ATOM 757 C C . VAL A 1 96 ? -4.954 -12.920 -5.682 1.00 53.22 96 VAL A C 1
ATOM 759 O O . VAL A 1 96 ? -4.847 -14.144 -5.660 1.00 53.22 96 VAL A O 1
ATOM 762 N N . GLU A 1 97 ? -5.697 -12.285 -6.580 1.00 51.56 97 GLU A N 1
ATOM 763 C CA . GLU A 1 97 ? -6.155 -12.958 -7.793 1.00 51.56 97 GLU A CA 1
ATOM 764 C C . GLU A 1 97 ? -5.056 -12.870 -8.857 1.00 51.56 97 GLU A C 1
ATOM 766 O O . GLU A 1 97 ? -4.790 -11.797 -9.395 1.00 51.56 97 GLU A O 1
ATOM 771 N N . HIS A 1 98 ? -4.398 -13.996 -9.141 1.00 51.78 98 HIS A N 1
ATOM 772 C CA . HIS A 1 98 ? -3.479 -14.117 -10.271 1.00 51.78 98 HIS A CA 1
ATOM 773 C C . HIS A 1 98 ? -4.266 -14.410 -11.555 1.00 51.78 98 HIS A C 1
ATOM 775 O O . HIS A 1 98 ? -4.894 -15.461 -11.670 1.00 51.78 98 HIS A O 1
ATOM 781 N N . THR A 1 99 ? -4.184 -13.534 -12.555 1.00 50.47 99 THR A N 1
ATOM 782 C CA . THR A 1 99 ? -4.561 -13.858 -13.941 1.00 50.47 99 THR A CA 1
ATOM 783 C C . THR A 1 99 ? -3.302 -13.955 -14.797 1.00 50.47 99 THR A C 1
ATOM 785 O O . THR A 1 99 ? -2.610 -12.954 -14.989 1.00 50.47 99 THR A O 1
ATOM 788 N N . PHE A 1 100 ? -2.999 -15.145 -15.319 1.00 53.09 100 PHE A N 1
ATOM 789 C CA . PHE A 1 100 ? -1.967 -15.340 -16.342 1.00 53.09 100 PHE A CA 1
ATOM 790 C C . PHE A 1 100 ? -2.597 -15.203 -17.734 1.00 53.09 100 PHE A C 1
ATOM 792 O O . PHE A 1 100 ? -3.660 -15.778 -17.984 1.00 53.09 100 PHE A O 1
ATOM 799 N N . GLU A 1 101 ? -1.948 -14.492 -18.661 1.00 47.19 101 GLU A N 1
ATOM 800 C CA . GLU A 1 101 ? -2.368 -14.512 -20.069 1.00 47.19 101 GLU A CA 1
ATOM 801 C C . GLU A 1 101 ? -2.385 -15.964 -20.583 1.00 47.19 101 GLU A C 1
ATOM 803 O O . GLU A 1 101 ? -1.369 -16.658 -20.568 1.00 47.19 101 GLU A O 1
ATOM 808 N N . GLY A 1 102 ? -3.557 -16.437 -21.019 1.00 49.34 102 GLY A N 1
ATOM 809 C CA . GLY A 1 102 ? -3.734 -17.773 -21.596 1.00 49.34 102 GLY A CA 1
ATOM 810 C C . GLY A 1 102 ? -4.138 -18.897 -20.630 1.00 49.34 102 GLY A C 1
ATOM 811 O O . GLY A 1 102 ? -4.290 -20.028 -21.090 1.00 49.34 102 GLY A O 1
ATOM 812 N N . LEU A 1 103 ? -4.366 -18.633 -19.333 1.00 46.34 103 LEU A N 1
ATOM 813 C CA . LEU A 1 103 ? -4.866 -19.641 -18.381 1.00 46.34 103 LEU A CA 1
ATOM 814 C C . LEU A 1 103 ? -6.158 -19.186 -17.670 1.00 46.34 103 LEU A C 1
ATOM 816 O O . LEU A 1 103 ? -6.218 -18.067 -17.174 1.00 46.34 103 LEU A O 1
ATOM 820 N N . PRO A 1 104 ? -7.181 -20.055 -17.536 1.00 45.66 104 PRO A N 1
ATOM 821 C CA . PRO A 1 104 ? -8.456 -19.720 -16.889 1.00 45.66 104 PRO A CA 1
ATOM 822 C C . PRO A 1 104 ? -8.423 -19.777 -15.348 1.00 45.66 104 PRO A C 1
ATOM 824 O O . PRO A 1 104 ? -9.477 -19.744 -14.715 1.00 45.66 104 PRO A O 1
ATOM 827 N N . LYS A 1 105 ? -7.252 -19.941 -14.720 1.00 46.59 105 LYS A N 1
ATOM 828 C CA . LYS A 1 105 ? -7.148 -20.177 -13.274 1.00 46.59 105 LYS A CA 1
ATOM 829 C C . LYS A 1 105 ? -6.816 -18.897 -12.519 1.00 46.59 105 LYS A C 1
ATOM 831 O O . LYS A 1 105 ? -5.707 -18.391 -12.637 1.00 46.59 105 LYS A O 1
ATOM 836 N N . VAL A 1 106 ? -7.761 -18.462 -11.688 1.00 52.22 106 VAL A N 1
ATOM 837 C CA . VAL A 1 106 ? -7.497 -17.575 -10.553 1.00 52.22 106 VAL A CA 1
ATOM 838 C C . VAL A 1 106 ? -6.907 -18.436 -9.438 1.00 52.22 106 VAL A C 1
ATOM 840 O O . VAL A 1 106 ? -7.635 -19.161 -8.756 1.00 52.22 106 VAL A O 1
ATOM 843 N N . GLU A 1 107 ? -5.585 -18.423 -9.284 1.00 52.09 107 GLU A N 1
ATOM 844 C CA . GLU A 1 107 ? -4.947 -18.992 -8.095 1.00 52.09 107 GLU A CA 1
ATOM 845 C C . GLU A 1 107 ? -4.973 -17.943 -6.985 1.00 52.09 107 GLU A C 1
ATOM 847 O O . GLU A 1 107 ? -4.464 -16.835 -7.154 1.00 52.09 107 GLU A O 1
ATOM 852 N N . LYS A 1 108 ? -5.622 -18.290 -5.868 1.00 51.91 108 LYS A N 1
ATOM 853 C CA . LYS A 1 108 ? -5.592 -17.493 -4.643 1.00 51.91 108 LYS A CA 1
ATOM 854 C C . LYS A 1 108 ? -4.265 -17.772 -3.952 1.00 51.91 108 LYS A C 1
ATOM 856 O O . LYS A 1 108 ? -4.111 -18.840 -3.361 1.00 51.91 108 LYS A O 1
ATOM 861 N N . ASP A 1 109 ? -3.328 -16.838 -4.050 1.00 54.59 109 ASP A N 1
ATOM 862 C CA . ASP A 1 109 ? -2.067 -16.897 -3.311 1.00 54.59 109 ASP A CA 1
ATOM 863 C C . ASP A 1 109 ? -2.060 -15.849 -2.192 1.00 54.59 109 ASP A C 1
ATOM 865 O O . ASP A 1 109 ? -2.547 -14.727 -2.353 1.00 54.59 109 ASP A O 1
ATOM 869 N N . ASN A 1 110 ? -1.511 -16.216 -1.038 1.00 56.22 110 ASN A N 1
ATOM 870 C CA . ASN A 1 110 ? -1.469 -15.356 0.139 1.00 56.22 110 ASN A CA 1
ATOM 871 C C . ASN A 1 110 ? -0.229 -14.461 0.070 1.00 56.22 110 ASN A C 1
ATOM 873 O O . ASN A 1 110 ? 0.771 -14.693 0.755 1.00 56.22 110 ASN A O 1
ATOM 877 N N . LYS A 1 111 ? -0.271 -13.402 -0.746 1.00 66.25 111 LYS A N 1
ATOM 878 C CA . LYS A 1 111 ? 0.826 -12.423 -0.786 1.00 66.25 111 LYS A CA 1
ATOM 879 C C . LYS A 1 111 ? 0.718 -11.434 0.365 1.00 66.25 111 LYS A C 1
ATOM 881 O O . LYS A 1 111 ? 0.223 -10.322 0.229 1.00 66.25 111 LYS A O 1
ATOM 886 N N . ASN A 1 112 ? 1.294 -11.825 1.486 1.00 73.94 112 ASN A N 1
ATOM 887 C CA . ASN A 1 112 ? 1.366 -11.052 2.724 1.00 73.94 112 ASN A CA 1
ATOM 888 C C . ASN A 1 112 ? 2.374 -9.884 2.700 1.00 73.94 112 ASN A C 1
ATOM 890 O O . ASN A 1 112 ? 2.868 -9.473 3.752 1.00 73.94 112 ASN A O 1
ATOM 894 N N . SER A 1 113 ? 2.772 -9.400 1.515 1.00 83.69 113 SER A N 1
ATOM 895 C CA . SER A 1 113 ? 3.789 -8.354 1.428 1.00 83.69 113 SER A CA 1
ATOM 896 C C . SER A 1 113 ? 3.787 -7.494 0.166 1.00 83.69 113 SER A C 1
ATOM 898 O O . SER A 1 113 ? 3.377 -7.907 -0.922 1.00 83.69 113 SER A O 1
ATOM 900 N N . ILE A 1 114 ? 4.308 -6.276 0.330 1.00 86.94 114 ILE A N 1
ATOM 901 C CA . ILE A 1 114 ? 4.462 -5.249 -0.703 1.00 86.94 114 ILE A CA 1
ATOM 902 C C . ILE A 1 114 ? 5.909 -4.742 -0.681 1.00 86.94 114 ILE A C 1
ATOM 904 O O . ILE A 1 114 ? 6.480 -4.480 0.375 1.00 86.94 114 ILE A O 1
ATOM 908 N N . THR A 1 115 ? 6.521 -4.592 -1.854 1.00 88.56 115 THR A N 1
ATOM 909 C CA . THR A 1 115 ? 7.860 -3.999 -1.990 1.00 88.56 115 THR A CA 1
ATOM 910 C C . THR A 1 115 ? 7.788 -2.475 -1.944 1.00 88.56 115 THR A C 1
ATOM 912 O O . THR A 1 115 ? 7.032 -1.870 -2.702 1.00 88.56 115 THR A O 1
ATOM 915 N N . ILE A 1 116 ? 8.634 -1.852 -1.124 1.00 90.38 116 ILE A N 1
ATOM 916 C CA . ILE A 1 116 ? 8.743 -0.397 -0.993 1.00 90.38 116 ILE A CA 1
ATOM 917 C C . ILE A 1 116 ? 9.618 0.155 -2.116 1.00 90.38 116 ILE A C 1
ATOM 919 O O . ILE A 1 116 ? 10.848 0.023 -2.118 1.00 90.38 116 ILE A O 1
ATOM 923 N N . ARG A 1 117 ? 8.978 0.832 -3.068 1.00 90.44 117 ARG A N 1
ATOM 924 C CA . ARG A 1 117 ? 9.650 1.444 -4.226 1.00 90.44 117 ARG A CA 1
ATOM 925 C C . ARG A 1 117 ? 10.034 2.905 -3.996 1.00 90.44 117 ARG A C 1
ATOM 927 O O . ARG A 1 117 ? 11.054 3.343 -4.513 1.00 90.44 117 ARG A O 1
ATOM 934 N N . GLY A 1 118 ? 9.246 3.630 -3.205 1.00 88.81 118 GLY A N 1
ATOM 935 C CA . GLY A 1 118 ? 9.455 5.048 -2.908 1.00 88.81 118 GLY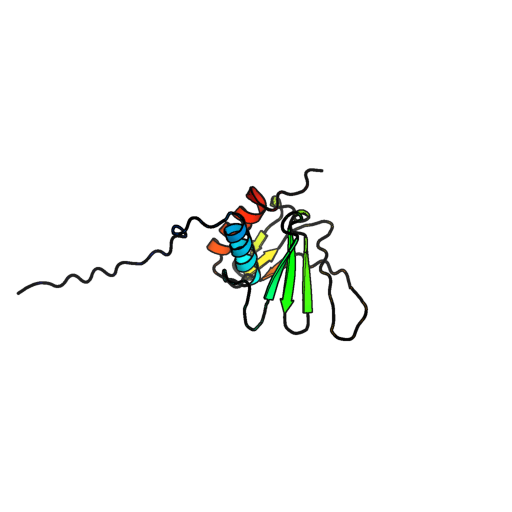 A CA 1
ATOM 936 C C . GLY A 1 118 ? 10.279 5.305 -1.647 1.00 88.81 118 GLY A C 1
ATOM 937 O O . GLY A 1 118 ? 10.952 4.422 -1.116 1.00 88.81 118 GLY A O 1
ATOM 938 N N . ASP A 1 119 ? 10.217 6.538 -1.158 1.00 94.06 119 ASP A N 1
ATOM 939 C CA . ASP A 1 119 ? 10.747 6.899 0.159 1.00 94.06 119 ASP A CA 1
ATOM 940 C C . ASP A 1 119 ? 9.996 6.176 1.296 1.00 94.06 119 ASP A C 1
ATOM 942 O O . ASP A 1 119 ? 8.774 6.006 1.230 1.00 94.06 119 ASP A O 1
ATOM 946 N N . ILE A 1 120 ? 10.730 5.747 2.327 1.00 91.25 120 ILE A N 1
ATOM 947 C CA . ILE A 1 120 ? 10.201 4.928 3.428 1.00 91.25 120 ILE A CA 1
ATOM 948 C C . ILE A 1 120 ? 9.253 5.737 4.316 1.00 91.25 120 ILE A C 1
ATOM 950 O O . ILE A 1 120 ? 8.160 5.260 4.616 1.00 91.25 120 ILE A O 1
ATOM 954 N N . GLU A 1 121 ? 9.629 6.956 4.701 1.00 92.88 121 GLU A N 1
ATOM 955 C CA . GLU A 1 121 ? 8.811 7.795 5.586 1.00 92.88 121 GLU A CA 1
ATOM 956 C C . GLU A 1 121 ? 7.501 8.178 4.904 1.00 92.88 121 GLU A C 1
ATOM 958 O O . GLU A 1 121 ? 6.419 7.994 5.455 1.00 92.88 121 GLU A O 1
ATOM 963 N N . ARG A 1 122 ? 7.574 8.555 3.628 1.00 92.81 122 ARG A N 1
ATOM 964 C CA . ARG A 1 122 ? 6.377 8.808 2.818 1.00 92.81 122 ARG A CA 1
ATOM 965 C C . ARG A 1 122 ? 5.481 7.576 2.675 1.00 92.81 122 ARG A C 1
ATOM 967 O O . ARG A 1 122 ? 4.261 7.700 2.611 1.00 92.81 122 ARG A O 1
ATOM 974 N N . THR A 1 123 ? 6.073 6.384 2.628 1.00 92.31 123 THR A N 1
ATOM 975 C CA . THR A 1 123 ? 5.316 5.125 2.595 1.00 92.31 123 THR A CA 1
ATOM 976 C C . THR A 1 123 ? 4.604 4.883 3.927 1.00 92.31 123 THR A C 1
ATOM 978 O O . THR A 1 123 ? 3.438 4.494 3.924 1.00 92.31 123 THR A O 1
ATOM 981 N N . LYS A 1 124 ? 5.261 5.160 5.063 1.00 92.56 124 LYS A N 1
ATOM 982 C CA . LYS A 1 124 ? 4.644 5.095 6.399 1.00 92.56 124 LYS A CA 1
ATOM 983 C C . LYS A 1 124 ? 3.467 6.058 6.518 1.00 92.56 124 LYS A C 1
ATOM 985 O O . LYS A 1 124 ? 2.401 5.649 6.975 1.00 92.56 124 LYS A O 1
ATOM 990 N N . ASP A 1 125 ? 3.639 7.298 6.070 1.00 93.00 125 ASP A N 1
ATOM 991 C CA . ASP A 1 125 ? 2.583 8.313 6.099 1.00 93.00 125 ASP A CA 1
ATOM 992 C C . ASP A 1 125 ? 1.378 7.899 5.248 1.00 93.00 125 ASP A C 1
ATOM 994 O O . ASP A 1 125 ? 0.237 7.977 5.707 1.00 93.00 125 ASP A O 1
ATOM 998 N N . ALA A 1 126 ? 1.626 7.378 4.043 1.00 93.00 126 ALA A N 1
ATOM 999 C CA . ALA A 1 126 ? 0.578 6.873 3.163 1.00 93.00 126 ALA A CA 1
ATOM 1000 C C . ALA A 1 126 ? -0.168 5.678 3.780 1.00 93.00 126 ALA A C 1
ATOM 1002 O O . ALA A 1 126 ? -1.397 5.671 3.801 1.00 93.00 126 ALA A O 1
ATOM 1003 N N . LEU A 1 127 ? 0.550 4.695 4.339 1.00 92.19 127 LEU A N 1
ATOM 1004 C CA . LEU A 1 127 ? -0.058 3.544 5.022 1.00 92.19 127 LEU A CA 1
ATOM 1005 C C . LEU A 1 127 ? -0.909 3.978 6.215 1.00 92.19 127 LEU A C 1
ATOM 1007 O O . LEU A 1 127 ? -2.024 3.486 6.390 1.00 92.19 127 LEU A O 1
ATOM 1011 N N . LYS A 1 128 ? -0.403 4.919 7.018 1.00 92.06 128 LYS A N 1
ATOM 1012 C CA . LYS A 1 128 ? -1.144 5.483 8.144 1.00 92.06 128 LYS A CA 1
ATOM 1013 C C . LYS A 1 128 ? -2.438 6.121 7.655 1.00 92.06 128 LYS A C 1
ATOM 1015 O O . LYS A 1 128 ? -3.501 5.759 8.141 1.00 92.06 128 LYS A O 1
ATOM 1020 N N . LEU A 1 129 ? -2.358 7.005 6.662 1.00 92.38 129 LEU A N 1
ATOM 1021 C CA . LEU A 1 129 ? -3.522 7.670 6.085 1.00 92.38 129 LEU A CA 1
ATOM 1022 C C . LEU A 1 129 ? -4.562 6.661 5.573 1.00 92.38 129 LEU A C 1
ATOM 1024 O O . LEU A 1 129 ? -5.741 6.776 5.911 1.00 92.38 129 LEU A O 1
ATOM 1028 N N . ILE A 1 130 ? -4.122 5.648 4.821 1.00 91.88 130 ILE A N 1
ATOM 1029 C CA . ILE A 1 130 ? -4.981 4.577 4.302 1.00 91.88 130 ILE A CA 1
ATOM 1030 C C . ILE A 1 130 ? -5.725 3.890 5.449 1.00 91.88 130 ILE A C 1
ATOM 1032 O O . ILE A 1 130 ? -6.952 3.878 5.440 1.00 91.88 130 ILE A O 1
ATOM 1036 N N . PHE A 1 131 ? -5.023 3.369 6.457 1.00 90.44 131 PHE A N 1
ATOM 1037 C CA . PHE A 1 131 ? -5.648 2.544 7.497 1.00 90.44 131 PHE A CA 1
ATOM 1038 C C . PHE A 1 131 ? -6.355 3.326 8.609 1.00 90.44 131 PHE A C 1
ATOM 1040 O O . PHE A 1 131 ? -7.155 2.739 9.333 1.00 90.44 131 PHE A O 1
ATOM 1047 N N . THR A 1 132 ? -6.099 4.629 8.767 1.00 89.62 132 THR A N 1
ATOM 1048 C CA . THR A 1 132 ? -6.782 5.446 9.789 1.00 89.62 132 THR A CA 1
ATOM 1049 C C . THR A 1 132 ? -7.956 6.257 9.255 1.00 89.62 132 THR A C 1
ATOM 1051 O O . THR A 1 132 ? -8.783 6.688 10.054 1.00 89.62 132 THR A O 1
ATOM 1054 N N . LYS A 1 133 ? -8.022 6.511 7.940 1.00 90.44 133 LYS A N 1
ATOM 1055 C CA . LYS A 1 133 ? -9.046 7.383 7.338 1.00 90.44 133 LYS A CA 1
ATOM 1056 C C . LYS A 1 133 ? -9.934 6.663 6.325 1.00 90.44 133 LYS A C 1
ATOM 1058 O O . LYS A 1 133 ? -11.144 6.848 6.368 1.00 90.44 133 LYS A O 1
ATOM 1063 N N . TYR A 1 134 ? -9.354 5.859 5.436 1.00 89.56 134 TYR A N 1
ATOM 1064 C CA . TYR A 1 134 ? -10.068 5.338 4.263 1.00 89.56 134 TYR A CA 1
ATOM 1065 C C . TYR A 1 134 ? -10.447 3.860 4.413 1.00 89.56 134 TYR A C 1
ATOM 1067 O O . TYR A 1 134 ? -11.616 3.486 4.364 1.00 89.56 134 TYR A O 1
ATOM 1075 N N . CYS A 1 135 ? -9.458 3.013 4.671 1.00 88.38 135 CYS A N 1
ATOM 1076 C CA . CYS A 1 135 ? -9.587 1.564 4.748 1.00 88.38 135 CYS A CA 1
ATOM 1077 C C . CYS A 1 135 ? -9.624 1.102 6.195 1.00 88.38 135 CYS A C 1
ATOM 1079 O O . CYS A 1 135 ? -8.777 0.324 6.633 1.00 88.38 135 CYS A O 1
ATOM 1081 N N . LEU A 1 136 ? -10.601 1.617 6.942 1.00 84.31 136 LEU A N 1
ATOM 1082 C CA . LEU A 1 136 ? -10.839 1.160 8.303 1.00 84.31 136 LEU A CA 1
ATOM 1083 C C . LEU A 1 136 ? -11.150 -0.345 8.274 1.00 84.31 136 LEU A C 1
ATOM 1085 O O . LEU A 1 136 ? -12.000 -0.765 7.477 1.00 84.31 136 LEU A O 1
ATOM 1089 N N . PRO A 1 137 ? -10.467 -1.154 9.104 1.00 68.75 137 PRO A N 1
ATOM 1090 C CA . PRO A 1 137 ? -10.726 -2.581 9.166 1.00 68.75 137 PRO A CA 1
ATOM 1091 C C . PRO A 1 137 ? -12.179 -2.817 9.574 1.00 68.75 137 PRO A C 1
ATOM 1093 O O . PRO A 1 137 ? -12.750 -2.073 10.376 1.00 68.75 137 PRO A O 1
ATOM 1096 N N . THR A 1 138 ? -12.785 -3.851 9.005 1.00 63.00 138 THR A N 1
ATOM 1097 C CA . THR A 1 138 ? -14.136 -4.271 9.366 1.00 63.00 138 THR A CA 1
ATOM 1098 C C . THR A 1 138 ? -14.101 -4.731 10.823 1.00 63.00 138 THR A C 1
ATOM 1100 O O . THR A 1 138 ? -13.515 -5.765 11.130 1.00 63.00 138 THR A O 1
ATOM 1103 N N . SER A 1 139 ? -14.660 -3.937 11.739 1.00 50.19 139 SER A N 1
ATOM 1104 C CA . SER A 1 139 ? -14.810 -4.326 13.143 1.00 50.19 139 SER A CA 1
ATOM 1105 C C . SER A 1 139 ? -15.707 -5.564 13.213 1.00 50.19 139 SER A C 1
ATOM 1107 O O . SER A 1 139 ? -16.921 -5.448 13.041 1.00 50.19 139 SER A O 1
ATOM 1109 N N . GLY A 1 140 ? -15.103 -6.737 13.395 1.00 40.59 140 GLY A N 1
ATOM 1110 C CA . GLY A 1 140 ? -15.781 -7.960 13.826 1.00 40.59 140 GLY A CA 1
ATOM 1111 C C . GLY A 1 140 ? -15.850 -8.021 15.341 1.00 40.59 140 GLY A C 1
ATOM 1112 O O . GLY A 1 140 ? -14.805 -7.741 15.971 1.00 40.59 140 GLY A O 1
#

pLDDT: mean 74.92, std 18.24, range [38.41, 94.06]